Protein AF-A0A7S3RS42-F1 (afdb_monomer)

Mean predicted aligned error: 11.57 Å

Foldseek 3Di:
DDDPPVVVVVVVVVVVVVVVPVPPPADKFWEQEWEAEPDPGDTQFDREIEIDGQADFQLLVLVQVCLLQQWDSVQKFKAWPVRHTDDRRDGCNRVVGGHPTYIYIYGHNPTDGTDPVRNPDDYYYTYRDPDPVVVVVVSVVD

Secondary structure (DSSP, 8-state):
----SHHHHHHHHHHHHHT------PPPEEEEEEEE-SSSPPEEEEEEEEEE-TTSBHHHHHHHHHHHHT--GGGEEEE-TTSPBPPTTSBTTTTT--TT-EEEEEE-TTSPPPPHHHHS-S-EEEE--S-HHHHHHHHT--

Solvent-accessible surface area (backbone atoms only — not comparable to full-atom values): 8089 Å² total; per-residue (Å²): 143,90,80,76,64,65,65,54,56,51,52,51,50,53,48,54,66,64,60,65,60,75,67,75,78,70,67,77,27,39,33,37,38,31,33,26,42,49,92,84,43,64,79,56,32,57,59,30,37,36,38,36,42,48,81,40,36,38,48,54,53,44,45,51,52,19,60,65,35,50,38,60,52,93,40,47,50,45,20,44,81,88,65,48,76,59,63,46,83,41,26,30,52,80,69,69,60,50,62,76,41,54,33,45,31,36,35,42,85,87,49,77,74,58,41,74,68,32,56,69,52,81,70,51,79,45,76,54,65,99,41,73,69,57,53,54,56,58,66,72,77,108

Sequence (142 aa):
QKAPQLGLLLRLHEAHASLQLALPAMPDVLLAVTLFGSGGSPQLCGPAMVKTTPAHQLRRIIGCFCRWAGVQPESVVFHSVDGRALTPEATVAELSLSSGHAITAVLAPSAPLPSSSAQAAAFTLLDVEDSELAALTSGLMG

pLDDT: mean 79.25, std 18.36, range [39.0, 97.19]

Radius of gyration: 20.9 Å; Cα contacts (8 Å, |Δi|>4): 231; chains: 1; bounding box: 29×34×82 Å

Structure (mmCIF, N/CA/C/O backbone):
data_AF-A0A7S3RS42-F1
#
_entry.id   AF-A0A7S3RS42-F1
#
loop_
_atom_site.group_PDB
_atom_site.id
_atom_site.type_symbol
_atom_site.label_atom_id
_atom_site.label_alt_id
_atom_site.label_comp_id
_atom_site.label_asym_id
_atom_site.label_entity_id
_atom_site.label_seq_id
_atom_site.pdbx_PDB_ins_code
_atom_site.Cartn_x
_atom_site.Cartn_y
_atom_site.Cartn_z
_atom_site.occupancy
_atom_site.B_iso_or_equiv
_atom_site.auth_seq_id
_atom_site.auth_comp_id
_atom_site.auth_asym_id
_atom_site.auth_atom_id
_atom_site.pdbx_PDB_model_num
ATOM 1 N N . GLN A 1 1 ? -4.593 17.007 64.400 1.00 47.44 1 GLN A N 1
ATOM 2 C CA . GLN A 1 1 ? -5.534 16.382 63.445 1.00 47.44 1 GLN A CA 1
ATOM 3 C C . GLN A 1 1 ? -5.418 17.102 62.103 1.00 47.44 1 GLN A C 1
ATOM 5 O O . GLN A 1 1 ? -5.905 18.217 61.985 1.00 47.44 1 GLN A O 1
ATOM 10 N N . LYS A 1 2 ? -4.690 16.548 61.125 1.00 47.28 2 LYS A N 1
ATOM 11 C CA . LYS A 1 2 ? -4.651 17.075 59.747 1.00 47.28 2 LYS A CA 1
ATOM 12 C C . LYS A 1 2 ? -4.086 15.998 58.817 1.00 47.28 2 LYS A C 1
ATOM 14 O O . LYS A 1 2 ? -2.878 15.833 58.754 1.00 47.28 2 LYS A O 1
ATOM 19 N N . ALA A 1 3 ? -4.961 15.257 58.141 1.00 49.47 3 ALA A N 1
ATOM 20 C CA . ALA A 1 3 ? -4.616 14.508 56.928 1.00 49.47 3 ALA A CA 1
ATOM 21 C C . ALA A 1 3 ? -5.865 14.144 56.085 1.00 49.47 3 ALA A C 1
ATOM 23 O O . ALA A 1 3 ? -6.162 12.964 55.929 1.00 49.47 3 ALA A O 1
ATOM 24 N N . PRO A 1 4 ? -6.625 15.112 55.527 1.00 53.44 4 PRO A N 1
ATOM 25 C CA . PRO A 1 4 ? -7.674 14.800 54.549 1.00 53.44 4 PRO A CA 1
ATOM 26 C C . PRO A 1 4 ? -7.184 14.788 53.083 1.00 53.44 4 PRO A C 1
ATOM 28 O O . PRO A 1 4 ? -7.937 14.399 52.199 1.00 53.44 4 PRO A O 1
ATOM 31 N N . GLN A 1 5 ? -5.941 15.198 52.790 1.00 54.47 5 GLN A N 1
ATOM 32 C CA . GLN A 1 5 ? -5.473 15.395 51.403 1.00 54.47 5 GLN A CA 1
ATOM 33 C C . GLN A 1 5 ? -4.985 14.120 50.689 1.00 54.47 5 GLN A C 1
ATOM 35 O O . GLN A 1 5 ? -5.103 14.030 49.469 1.00 54.47 5 GLN A O 1
ATOM 40 N N . LEU A 1 6 ? -4.499 13.1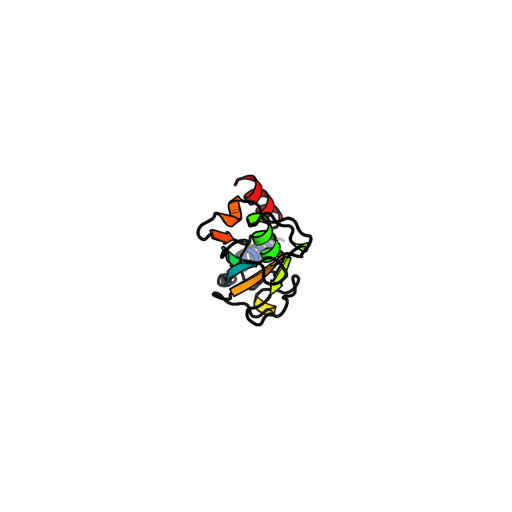08 51.416 1.00 53.22 6 LEU A N 1
ATOM 41 C CA . LEU A 1 6 ? -3.995 11.858 50.817 1.00 53.22 6 LEU A CA 1
ATOM 42 C C . LEU A 1 6 ? -5.108 10.997 50.196 1.00 53.22 6 LEU A C 1
ATOM 44 O O . LEU A 1 6 ? -4.899 10.372 49.160 1.00 53.22 6 LEU A O 1
ATOM 48 N N . GLY A 1 7 ? -6.312 11.021 50.775 1.00 53.84 7 GLY A N 1
ATOM 49 C CA . GLY A 1 7 ? -7.453 10.258 50.259 1.00 53.84 7 GLY A CA 1
ATOM 50 C C . GLY A 1 7 ? -7.994 10.775 48.922 1.00 53.84 7 GLY A C 1
ATOM 51 O O . GLY A 1 7 ? -8.583 10.006 48.171 1.00 53.84 7 GLY A O 1
ATOM 52 N N . LEU A 1 8 ? -7.783 12.056 48.601 1.00 57.91 8 LEU A N 1
ATOM 53 C CA . LEU A 1 8 ? -8.241 12.647 47.339 1.00 57.91 8 LEU A CA 1
ATOM 54 C C . LEU A 1 8 ? -7.286 12.316 46.179 1.00 57.91 8 LEU A C 1
ATOM 56 O O . LEU A 1 8 ? -7.736 12.033 45.074 1.00 57.91 8 LEU A O 1
ATOM 60 N N . LEU A 1 9 ? -5.977 12.294 46.453 1.00 55.69 9 LEU A N 1
ATOM 61 C CA . LEU A 1 9 ? -4.933 11.931 45.487 1.00 55.69 9 LEU A CA 1
ATOM 62 C C . LEU A 1 9 ? -5.007 10.457 45.069 1.00 55.69 9 LEU A C 1
ATOM 64 O O . LEU A 1 9 ? -4.859 10.159 43.888 1.00 55.69 9 LEU A O 1
ATOM 68 N N . LEU A 1 10 ? -5.295 9.552 46.011 1.00 56.66 10 LEU A N 1
ATOM 69 C CA . LEU A 1 10 ? -5.499 8.129 45.715 1.00 56.66 10 LEU A CA 1
ATOM 70 C C . LEU A 1 10 ? -6.743 7.894 44.849 1.00 56.66 10 LEU A C 1
ATOM 72 O O . LEU A 1 10 ? -6.661 7.182 43.854 1.00 56.66 10 LEU A O 1
ATOM 76 N N . ARG A 1 11 ? -7.858 8.575 45.145 1.00 56.47 11 ARG A N 1
ATOM 77 C CA . ARG A 1 11 ? -9.080 8.483 44.327 1.00 56.47 11 ARG A CA 1
ATOM 78 C C . ARG A 1 11 ? -8.912 9.085 42.934 1.00 56.47 11 ARG A C 1
ATOM 80 O O . ARG A 1 11 ? -9.503 8.581 41.989 1.00 56.47 11 ARG A O 1
ATOM 87 N N . LEU A 1 12 ? -8.108 10.141 42.790 1.00 55.16 12 LEU A N 1
ATOM 88 C CA . LEU A 1 12 ? -7.746 10.685 41.477 1.00 55.16 12 LEU A CA 1
ATOM 89 C C . LEU A 1 12 ? -6.881 9.703 40.681 1.00 55.16 12 LEU A C 1
ATOM 91 O O . LEU A 1 12 ? -7.093 9.567 39.482 1.00 55.16 12 LEU A O 1
ATOM 95 N N . HIS A 1 13 ? -5.964 8.986 41.336 1.00 54.22 13 HIS A N 1
ATOM 96 C CA . HIS A 1 13 ? -5.156 7.945 40.694 1.00 54.22 13 HIS A CA 1
ATOM 97 C C . HIS A 1 13 ? -6.001 6.742 40.253 1.00 54.22 13 HIS A C 1
ATOM 99 O O . HIS A 1 13 ? -5.857 6.277 39.127 1.00 54.22 13 HIS A O 1
ATOM 105 N N . GLU A 1 14 ? -6.920 6.274 41.100 1.00 52.34 14 GLU A N 1
ATOM 106 C CA . GLU A 1 14 ? -7.850 5.187 40.765 1.00 52.34 14 GLU A CA 1
ATOM 107 C C . GLU A 1 14 ? -8.847 5.597 39.675 1.00 52.34 14 GLU A C 1
ATOM 109 O O . GLU A 1 14 ? -9.159 4.797 38.793 1.00 52.34 14 GLU A O 1
ATOM 114 N N . ALA A 1 15 ? -9.299 6.856 39.673 1.00 51.53 15 ALA A N 1
ATOM 115 C CA . ALA A 1 15 ? -10.130 7.400 38.604 1.00 51.53 15 ALA A CA 1
ATOM 116 C C . ALA A 1 15 ? -9.356 7.527 37.284 1.00 51.53 15 ALA A C 1
ATOM 118 O O . ALA A 1 15 ? -9.914 7.222 36.237 1.00 51.53 15 ALA A O 1
ATOM 119 N N . HIS A 1 16 ? -8.072 7.903 37.311 1.00 49.78 16 HIS A N 1
ATOM 120 C CA . HIS A 1 16 ? -7.214 7.912 36.119 1.00 49.78 16 HIS A CA 1
ATOM 121 C C . HIS A 1 16 ? -6.951 6.499 35.585 1.00 49.78 16 HIS A C 1
ATOM 123 O O . HIS A 1 16 ? -7.018 6.283 34.379 1.00 49.78 16 HIS A O 1
ATOM 129 N N . ALA A 1 17 ? -6.710 5.528 36.470 1.00 50.66 17 ALA A N 1
ATOM 130 C CA . ALA A 1 17 ? -6.532 4.127 36.091 1.00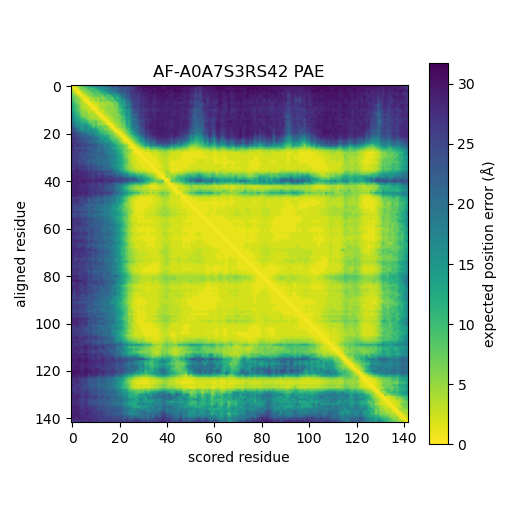 50.66 17 ALA A CA 1
ATOM 131 C C . ALA A 1 17 ? -7.830 3.507 35.539 1.00 50.66 17 ALA A C 1
ATOM 133 O O . ALA A 1 17 ? -7.785 2.703 34.615 1.00 50.66 17 ALA A O 1
ATOM 134 N N . SER A 1 18 ? -8.993 3.929 36.046 1.00 46.75 18 SER A N 1
ATOM 135 C CA . SER A 1 18 ? -10.310 3.473 35.568 1.00 46.75 18 SER A CA 1
ATOM 136 C C . SER A 1 18 ? -10.804 4.222 34.320 1.00 46.75 18 SER A C 1
ATOM 138 O O . SER A 1 18 ? -11.698 3.741 33.630 1.00 46.75 18 SER A O 1
ATOM 140 N N . LEU A 1 19 ? -10.222 5.388 34.009 1.00 45.72 19 LEU A N 1
ATOM 141 C CA . LEU A 1 19 ? -10.463 6.168 32.787 1.00 45.72 19 LEU A CA 1
ATOM 142 C C . LEU A 1 19 ? -9.524 5.792 31.633 1.00 45.72 19 LEU A C 1
ATOM 144 O O . LEU A 1 19 ? -9.616 6.405 30.569 1.00 45.72 19 LEU A O 1
ATOM 148 N N . GLN A 1 20 ? -8.758 4.700 31.752 1.00 46.50 20 GLN A N 1
ATOM 149 C CA . GLN A 1 20 ? -8.475 3.837 30.597 1.00 46.50 20 GLN A CA 1
ATOM 150 C C . GLN A 1 20 ? -9.778 3.157 30.138 1.00 46.50 20 GLN A C 1
ATOM 152 O O . GLN A 1 20 ? -9.882 1.937 30.032 1.00 46.50 20 GLN A O 1
ATOM 157 N N . LEU A 1 21 ? -10.793 3.987 29.871 1.00 47.31 21 LEU A N 1
ATOM 158 C CA . LEU A 1 21 ? -11.886 3.703 28.972 1.00 47.31 21 LEU A CA 1
ATOM 159 C C . LEU A 1 21 ? -11.237 3.051 27.767 1.00 47.31 21 LEU A C 1
ATOM 161 O O . LEU A 1 21 ? -10.437 3.684 27.076 1.00 47.31 21 LEU A O 1
ATOM 165 N N . ALA A 1 22 ? -11.540 1.770 27.590 1.00 52.34 22 ALA A N 1
ATOM 166 C CA . ALA A 1 22 ? -11.290 1.052 26.367 1.00 52.34 22 ALA A CA 1
ATOM 167 C C . ALA A 1 22 ? -11.864 1.911 25.240 1.00 52.34 22 ALA A C 1
ATOM 169 O O . ALA A 1 22 ? -13.069 1.895 24.981 1.00 52.34 22 ALA A O 1
ATOM 170 N N . LEU A 1 23 ? -11.005 2.730 24.625 1.00 50.38 23 LEU A N 1
ATOM 171 C CA . LEU A 1 23 ? -11.271 3.302 23.323 1.00 50.38 23 LEU A CA 1
ATOM 172 C C . LEU A 1 23 ? -11.707 2.101 22.490 1.00 50.38 23 LEU A C 1
ATOM 174 O O . LEU A 1 23 ? -10.975 1.103 22.489 1.00 50.38 23 LEU A O 1
ATOM 178 N N . PRO A 1 24 ? -12.909 2.118 21.889 1.00 51.31 24 PRO A N 1
ATOM 179 C CA . PRO A 1 24 ? -13.317 1.015 21.041 1.00 51.31 24 PRO A CA 1
ATOM 180 C C . PRO A 1 24 ? -12.178 0.805 20.052 1.00 51.31 24 PRO A C 1
ATOM 182 O O . PRO A 1 24 ? -11.782 1.757 19.376 1.00 51.31 24 PRO A O 1
ATOM 185 N N . ALA A 1 25 ? -11.579 -0.391 20.073 1.00 61.16 25 ALA A N 1
ATOM 186 C CA . ALA A 1 25 ? -10.492 -0.724 19.170 1.00 61.16 25 ALA A CA 1
ATOM 187 C C . ALA A 1 25 ? -11.001 -0.403 17.766 1.00 61.16 25 ALA A C 1
ATOM 189 O O . ALA A 1 25 ? -11.995 -0.984 17.320 1.00 61.16 25 ALA A O 1
ATOM 190 N N . MET A 1 26 ? -10.416 0.621 17.143 1.00 67.19 26 MET A N 1
ATOM 191 C CA . MET A 1 26 ? -10.845 1.054 15.822 1.00 67.19 26 MET A CA 1
ATOM 192 C C . MET A 1 26 ? -10.714 -0.162 14.905 1.00 67.19 26 MET A C 1
ATOM 194 O O . MET A 1 26 ? -9.659 -0.797 14.930 1.00 67.19 26 MET A O 1
ATOM 198 N N . PRO A 1 27 ? -11.769 -0.537 14.160 1.00 82.75 27 PRO A N 1
ATOM 199 C CA . PRO A 1 27 ? -11.743 -1.764 13.387 1.00 82.75 27 PRO A CA 1
ATOM 200 C C . PRO A 1 27 ? -10.601 -1.714 12.377 1.00 82.75 27 PRO A C 1
ATOM 202 O O . PRO A 1 27 ? -10.348 -0.677 11.755 1.00 82.75 27 PRO A O 1
ATOM 205 N N . ASP A 1 28 ? -9.930 -2.850 12.227 1.00 92.00 28 ASP A N 1
ATOM 206 C CA . ASP A 1 28 ? -8.846 -2.995 11.271 1.00 92.00 28 ASP A CA 1
ATOM 207 C C . ASP A 1 28 ? -9.339 -2.724 9.844 1.00 92.00 28 ASP A C 1
ATOM 209 O O . ASP A 1 28 ? -10.431 -3.129 9.430 1.00 92.00 28 ASP A O 1
ATOM 213 N N . VAL A 1 29 ? -8.487 -2.058 9.076 1.00 94.94 29 VAL A N 1
ATOM 214 C CA . VAL A 1 29 ? -8.642 -1.801 7.651 1.00 94.94 29 VAL A CA 1
ATOM 215 C C . VAL A 1 29 ? -7.683 -2.715 6.896 1.00 94.94 29 VAL A C 1
ATOM 217 O O . VAL A 1 29 ? -6.486 -2.729 7.176 1.00 94.94 29 VAL A O 1
ATOM 220 N N . LEU A 1 30 ? -8.206 -3.480 5.937 1.00 96.12 30 LEU A N 1
ATOM 221 C CA . LEU A 1 30 ? -7.430 -4.399 5.100 1.00 96.12 30 LEU A CA 1
ATOM 222 C C . LEU A 1 30 ? -7.317 -3.860 3.670 1.00 96.12 30 LEU A C 1
ATOM 224 O O . LEU A 1 30 ? -8.312 -3.806 2.948 1.00 96.12 30 LEU A O 1
ATOM 228 N N . LEU A 1 31 ? -6.116 -3.468 3.253 1.00 96.06 31 LEU A N 1
ATOM 229 C CA . LEU A 1 31 ? -5.848 -2.876 1.939 1.00 96.06 31 LEU A CA 1
ATOM 230 C C . LEU A 1 31 ? -5.083 -3.862 1.057 1.00 96.06 31 LEU A C 1
ATOM 232 O O . LEU A 1 31 ? -4.085 -4.425 1.493 1.00 96.06 31 LEU A O 1
ATOM 236 N N . ALA A 1 32 ? -5.502 -4.047 -0.192 1.00 94.94 32 ALA A N 1
ATOM 237 C CA . ALA A 1 32 ? -4.770 -4.874 -1.146 1.00 94.94 32 ALA A CA 1
ATOM 238 C C . ALA A 1 32 ? -3.784 -4.003 -1.933 1.00 94.94 32 ALA A C 1
ATOM 240 O O . ALA A 1 32 ? -4.201 -3.192 -2.756 1.00 94.94 32 ALA A O 1
ATOM 241 N N . VAL A 1 33 ? -2.481 -4.159 -1.699 1.00 94.75 33 VAL A N 1
ATOM 242 C CA . VAL A 1 33 ? -1.435 -3.352 -2.346 1.00 94.75 33 VAL A CA 1
ATOM 243 C C . VAL A 1 33 ? -0.680 -4.195 -3.371 1.00 94.75 33 VAL A C 1
ATOM 245 O O . VAL A 1 33 ? -0.204 -5.288 -3.058 1.00 94.75 33 VAL A O 1
ATOM 248 N N . THR A 1 34 ? -0.559 -3.688 -4.598 1.00 93.25 34 THR A N 1
ATOM 249 C CA . THR A 1 34 ? 0.186 -4.339 -5.692 1.00 93.25 34 THR A CA 1
ATOM 250 C C . THR A 1 34 ? 1.187 -3.360 -6.294 1.00 93.25 34 THR A C 1
ATOM 252 O O . THR A 1 34 ? 0.827 -2.218 -6.573 1.00 93.25 34 THR A O 1
ATOM 255 N N . LEU A 1 35 ? 2.432 -3.797 -6.494 1.00 93.00 35 LEU A N 1
ATOM 256 C CA . LEU A 1 35 ? 3.502 -2.991 -7.085 1.00 93.00 35 LEU A CA 1
ATOM 257 C C . LEU A 1 35 ? 3.633 -3.274 -8.580 1.00 93.00 35 LEU A C 1
ATOM 259 O O . LEU A 1 35 ? 3.764 -4.428 -8.991 1.00 93.00 35 LEU A O 1
ATOM 263 N N . PHE A 1 36 ? 3.707 -2.213 -9.370 1.00 91.94 36 PHE A N 1
ATOM 264 C CA . PHE A 1 36 ? 3.944 -2.243 -10.809 1.00 91.94 36 PHE A CA 1
ATOM 265 C C . PHE A 1 36 ? 5.185 -1.430 -11.167 1.00 91.94 36 PHE A C 1
ATOM 267 O O . PHE A 1 36 ? 5.573 -0.500 -10.455 1.00 91.94 36 PHE A O 1
ATOM 274 N N . GLY A 1 37 ? 5.799 -1.764 -12.300 1.00 90.44 37 GLY A N 1
ATOM 275 C CA . GLY A 1 37 ? 6.836 -0.923 -12.890 1.00 90.44 37 GLY A CA 1
ATOM 276 C C . GLY A 1 37 ? 6.242 0.297 -13.598 1.00 90.44 37 GLY A C 1
ATOM 277 O O . GLY A 1 37 ? 5.071 0.314 -13.981 1.00 90.44 37 GLY A O 1
ATOM 278 N N . SER A 1 38 ? 7.064 1.315 -13.840 1.00 84.00 38 SER A N 1
ATOM 279 C CA . SER A 1 38 ? 6.664 2.474 -14.642 1.00 84.00 38 SER A CA 1
ATOM 280 C C . SER A 1 38 ? 6.369 2.115 -16.108 1.00 84.00 38 SER A C 1
ATOM 282 O O . SER A 1 38 ? 6.948 1.175 -16.655 1.00 84.00 38 SER A O 1
ATOM 284 N N . GLY A 1 39 ? 5.527 2.911 -16.776 1.00 75.75 39 GLY A N 1
ATOM 285 C CA . GLY A 1 39 ? 5.367 2.865 -18.237 1.00 75.75 39 GLY A CA 1
ATOM 286 C C . GLY A 1 39 ? 4.552 1.684 -18.778 1.00 75.75 39 GLY A C 1
ATOM 287 O O . GLY A 1 39 ? 4.807 1.240 -19.891 1.00 75.75 39 GLY A O 1
ATOM 288 N N . GLY A 1 40 ? 3.591 1.163 -18.007 1.00 66.12 40 GLY A N 1
ATOM 289 C CA . GLY A 1 40 ? 2.769 0.011 -18.418 1.00 66.12 40 GLY A CA 1
ATOM 290 C C . GLY 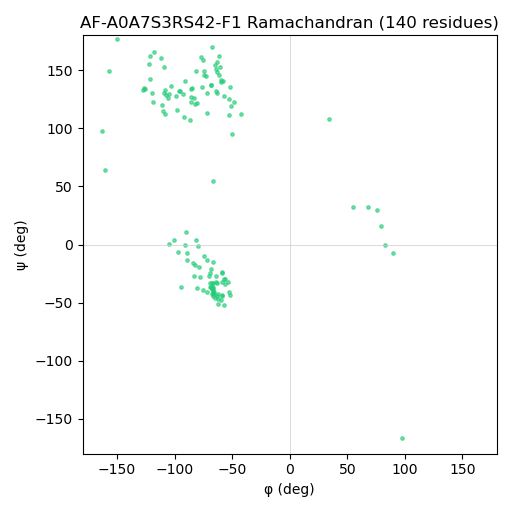A 1 40 ? 3.471 -1.342 -18.259 1.00 66.12 40 GLY A C 1
ATOM 291 O O . GLY A 1 40 ? 3.043 -2.337 -18.838 1.00 66.12 40 GLY A O 1
ATOM 292 N N . SER A 1 41 ? 4.557 -1.362 -17.485 1.00 67.81 41 SER A N 1
ATOM 293 C CA . SER A 1 41 ? 5.320 -2.559 -17.133 1.00 67.81 41 SER 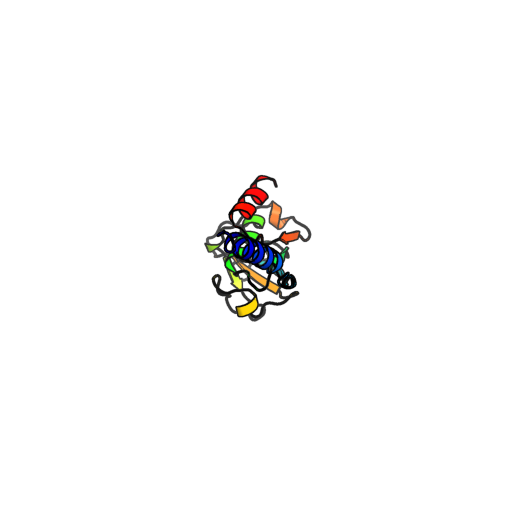A CA 1
ATOM 294 C C . SER A 1 41 ? 4.485 -3.565 -16.323 1.00 67.81 41 SER A C 1
ATOM 296 O O . SER A 1 41 ? 3.508 -3.176 -15.677 1.00 67.81 41 SER A O 1
ATOM 298 N N . PRO A 1 42 ? 4.865 -4.859 -16.323 1.00 82.19 42 PRO A N 1
ATOM 299 C CA . PRO A 1 42 ? 4.128 -5.891 -15.603 1.00 82.19 42 PRO A CA 1
ATOM 300 C C . PRO A 1 42 ? 4.094 -5.641 -14.090 1.00 82.19 42 PRO A C 1
ATOM 302 O O . PRO A 1 42 ? 4.901 -4.891 -13.530 1.00 82.19 42 PRO A O 1
ATOM 305 N N . GLN A 1 43 ? 3.155 -6.319 -13.430 1.00 88.12 43 GLN A N 1
ATOM 306 C CA . GLN A 1 43 ? 3.147 -6.465 -11.979 1.00 88.12 43 GLN A CA 1
ATOM 307 C C . GLN A 1 43 ? 4.505 -6.998 -11.517 1.00 88.12 43 GLN A C 1
ATOM 309 O O . GLN A 1 43 ? 4.970 -8.032 -11.993 1.00 88.12 43 GLN A O 1
ATOM 314 N N . LEU A 1 44 ? 5.133 -6.271 -10.599 1.00 86.94 44 LEU A N 1
ATOM 315 C CA . LEU A 1 44 ? 6.432 -6.622 -10.040 1.00 86.94 44 LEU A CA 1
ATOM 316 C C . LEU A 1 44 ? 6.280 -7.403 -8.737 1.00 86.94 44 LEU A C 1
ATOM 318 O O . LEU A 1 44 ? 7.085 -8.280 -8.462 1.00 86.94 44 LEU A O 1
ATOM 322 N N . CYS A 1 45 ? 5.283 -7.070 -7.914 1.00 86.69 45 CYS A N 1
ATOM 323 C CA . CYS A 1 45 ? 5.129 -7.653 -6.585 1.00 86.69 45 CYS A CA 1
ATOM 324 C C . CYS A 1 45 ? 3.674 -7.568 -6.090 1.00 86.69 45 CYS A C 1
ATOM 326 O O . CYS A 1 45 ? 2.955 -6.621 -6.417 1.00 86.69 45 CYS A O 1
ATOM 328 N N . GLY A 1 46 ? 3.253 -8.540 -5.278 1.00 81.31 46 GLY A N 1
ATOM 329 C CA . GLY A 1 46 ? 1.918 -8.602 -4.677 1.00 81.31 46 GLY A CA 1
ATOM 330 C C . GLY A 1 46 ? 0.929 -9.500 -5.436 1.00 81.31 46 GLY A C 1
ATOM 331 O O . GLY A 1 46 ? 1.355 -10.288 -6.281 1.00 81.31 46 GLY A O 1
ATOM 332 N N . PRO A 1 47 ? -0.381 -9.402 -5.136 1.00 88.31 47 PRO A N 1
ATOM 333 C CA . PRO A 1 47 ? -0.961 -8.516 -4.123 1.00 88.31 47 PRO A CA 1
ATOM 334 C C . PRO A 1 47 ? -0.572 -8.924 -2.692 1.00 88.31 47 PRO A C 1
ATOM 336 O O . PRO A 1 47 ? -0.599 -10.104 -2.340 1.00 88.31 47 PRO A O 1
ATOM 339 N N . ALA A 1 48 ? -0.241 -7.934 -1.862 1.00 91.81 48 ALA A N 1
ATOM 340 C CA . ALA A 1 48 ? -0.106 -8.080 -0.414 1.00 91.81 48 ALA A CA 1
ATOM 341 C C . ALA A 1 48 ? -1.331 -7.486 0.280 1.00 91.81 48 ALA A C 1
ATOM 343 O O . ALA A 1 48 ? -1.778 -6.394 -0.075 1.00 91.81 48 ALA A O 1
ATOM 344 N N . MET A 1 49 ? -1.857 -8.181 1.284 1.00 94.62 49 MET A N 1
ATOM 345 C CA . MET A 1 49 ? -2.878 -7.626 2.161 1.00 94.62 49 MET A CA 1
ATOM 346 C C . MET A 1 49 ? -2.188 -6.849 3.278 1.00 94.62 49 MET A C 1
ATOM 348 O O . MET A 1 49 ? -1.371 -7.410 3.996 1.00 94.62 49 MET A O 1
ATOM 352 N N . VAL A 1 50 ? -2.499 -5.570 3.436 1.00 95.12 50 VAL A N 1
ATOM 353 C CA . VAL A 1 50 ? -1.931 -4.719 4.481 1.00 95.12 50 VAL A CA 1
ATOM 354 C C . VAL A 1 50 ? -3.010 -4.404 5.501 1.00 95.12 50 VAL A C 1
ATOM 356 O O . VAL A 1 50 ? -4.002 -3.745 5.189 1.00 95.12 50 VAL A O 1
ATOM 359 N N . LYS A 1 51 ? -2.809 -4.892 6.720 1.00 95.62 51 LYS A N 1
ATOM 360 C CA . LYS A 1 51 ? -3.639 -4.619 7.884 1.00 95.62 51 LYS A CA 1
ATOM 361 C C . LYS A 1 51 ? -3.176 -3.328 8.549 1.00 95.62 51 LYS A C 1
ATOM 363 O O . LYS A 1 51 ? -1.996 -3.150 8.827 1.00 95.62 51 LYS A O 1
ATOM 368 N N . THR A 1 52 ? -4.104 -2.407 8.767 1.00 95.31 52 THR A N 1
ATOM 369 C CA . THR A 1 52 ? -3.835 -1.082 9.334 1.00 95.31 52 THR A CA 1
ATOM 370 C C . THR A 1 52 ? -5.042 -0.578 10.123 1.00 95.31 52 THR A C 1
ATOM 372 O O . THR A 1 52 ? -6.088 -1.216 10.129 1.00 95.31 52 THR A O 1
ATOM 375 N N . THR A 1 53 ? -4.941 0.591 10.752 1.00 94.50 53 THR A N 1
ATOM 376 C CA . THR A 1 53 ? -6.071 1.273 11.396 1.00 94.50 53 THR A CA 1
ATOM 377 C C . THR A 1 53 ? -6.437 2.555 10.638 1.00 94.50 53 THR A C 1
ATOM 379 O O . THR A 1 53 ? -5.592 3.103 9.919 1.00 94.50 53 THR A O 1
ATOM 382 N N . PRO A 1 54 ? -7.659 3.097 10.810 1.00 94.56 54 PRO A N 1
ATOM 383 C CA . PRO A 1 54 ? -8.052 4.374 10.207 1.00 94.56 54 PRO A CA 1
ATOM 384 C C . PRO A 1 54 ? -7.168 5.562 10.625 1.00 94.56 54 PRO A C 1
ATOM 386 O O . PRO A 1 54 ? -7.082 6.546 9.894 1.00 94.56 54 PRO A O 1
ATOM 389 N N . ALA A 1 55 ? -6.506 5.472 11.784 1.00 93.25 55 ALA A N 1
ATOM 390 C CA . ALA A 1 55 ? -5.645 6.520 12.332 1.00 93.25 55 ALA A CA 1
ATOM 391 C C . ALA A 1 55 ? -4.210 6.493 11.777 1.00 93.25 55 ALA A C 1
ATOM 393 O O . ALA A 1 55 ? -3.471 7.467 11.923 1.00 93.25 55 ALA A O 1
ATOM 394 N N . HIS A 1 56 ? -3.789 5.394 11.147 1.00 94.38 56 HIS A N 1
ATOM 395 C CA . HIS A 1 56 ? -2.459 5.316 10.558 1.00 94.38 56 HIS A CA 1
ATOM 396 C C . HIS A 1 56 ? -2.320 6.239 9.355 1.00 94.38 56 HIS A C 1
ATOM 398 O O . HIS A 1 56 ? -3.187 6.292 8.486 1.00 94.38 56 HIS A O 1
ATOM 404 N N . GLN A 1 57 ? -1.178 6.923 9.288 1.00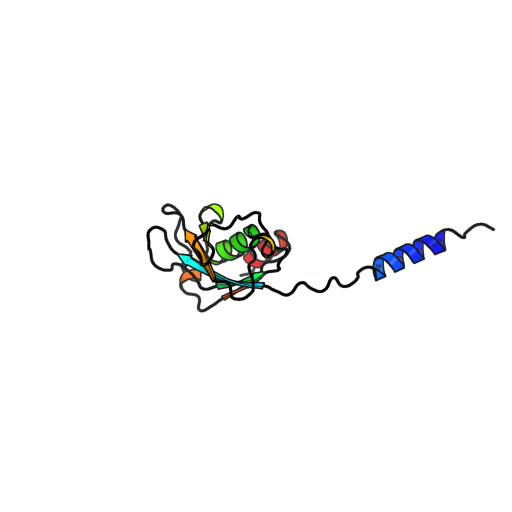 96.44 57 GLN A N 1
ATOM 405 C CA . GLN A 1 57 ? -0.760 7.656 8.099 1.00 96.44 57 GLN A CA 1
ATOM 406 C C . GLN A 1 57 ? -0.319 6.695 6.999 1.00 96.44 57 GLN A C 1
ATOM 408 O O . GLN A 1 57 ? 0.339 5.684 7.272 1.00 96.44 57 GLN A O 1
ATOM 413 N N . LEU A 1 58 ? -0.599 7.060 5.750 1.00 96.88 58 LEU A N 1
ATOM 414 C CA . LEU A 1 58 ? -0.224 6.2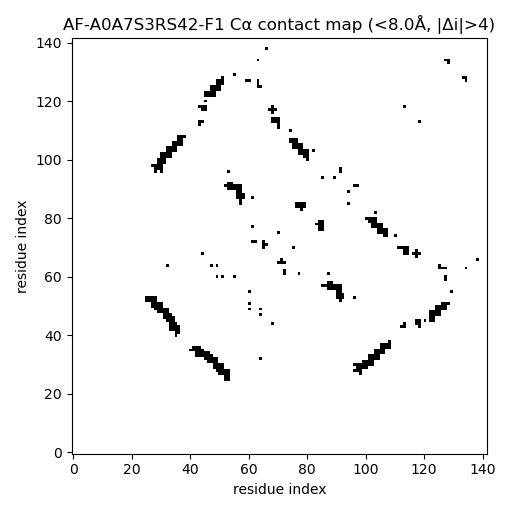77 4.580 1.00 96.88 58 LEU A CA 1
ATOM 415 C C . LEU A 1 58 ? 1.285 6.003 4.524 1.00 96.88 58 LEU A C 1
ATOM 417 O O . LEU A 1 58 ? 1.685 4.905 4.153 1.00 96.88 58 LEU A O 1
ATOM 421 N N . ARG A 1 59 ? 2.137 6.926 4.986 1.00 96.31 59 ARG A N 1
ATOM 422 C CA . ARG A 1 59 ? 3.595 6.735 5.048 1.00 96.31 59 ARG A CA 1
ATOM 423 C C . ARG A 1 59 ? 4.013 5.461 5.794 1.00 96.31 59 ARG A C 1
ATOM 425 O O . ARG A 1 59 ? 5.002 4.836 5.425 1.00 96.31 59 ARG A O 1
ATOM 432 N N . ARG A 1 60 ? 3.251 5.040 6.815 1.00 94.81 60 ARG A N 1
ATOM 433 C CA . ARG A 1 60 ? 3.521 3.802 7.569 1.00 94.81 60 ARG A CA 1
ATOM 434 C C . ARG A 1 60 ? 3.207 2.562 6.736 1.00 94.81 60 ARG A C 1
ATOM 436 O O . ARG A 1 60 ? 3.985 1.613 6.730 1.00 94.81 60 ARG A O 1
ATOM 443 N N . ILE A 1 61 ? 2.100 2.607 5.998 1.00 95.69 61 ILE A N 1
ATOM 444 C CA . ILE A 1 61 ? 1.677 1.565 5.054 1.00 95.69 61 ILE A CA 1
ATOM 445 C C . ILE A 1 61 ? 2.719 1.435 3.938 1.00 95.69 61 ILE A C 1
ATOM 447 O O . ILE A 1 61 ? 3.164 0.326 3.651 1.00 95.69 61 ILE A O 1
ATOM 451 N N . ILE A 1 62 ? 3.164 2.565 3.372 1.00 95.75 62 ILE A N 1
ATOM 452 C CA . ILE A 1 62 ? 4.224 2.615 2.356 1.00 95.75 62 ILE A CA 1
ATOM 453 C C . ILE A 1 62 ? 5.498 1.975 2.903 1.00 95.75 62 ILE A C 1
ATOM 455 O O . ILE A 1 62 ? 6.031 1.068 2.273 1.00 95.75 62 ILE A O 1
ATOM 459 N N . GLY A 1 63 ? 5.965 2.392 4.083 1.00 93.94 63 GLY A N 1
ATOM 460 C CA . GLY A 1 63 ? 7.166 1.828 4.699 1.00 93.94 63 GLY A CA 1
ATOM 461 C C . GLY A 1 63 ? 7.063 0.321 4.948 1.00 93.94 63 GLY A C 1
ATOM 462 O O . GLY A 1 63 ? 8.000 -0.415 4.641 1.00 93.94 63 GLY A O 1
ATOM 463 N N . CYS A 1 64 ? 5.921 -0.154 5.453 1.00 93.44 64 CYS A N 1
ATOM 464 C CA . CYS A 1 64 ? 5.679 -1.578 5.693 1.00 93.44 64 CYS A CA 1
ATOM 465 C C . CYS A 1 64 ? 5.717 -2.389 4.388 1.00 93.44 64 CYS A C 1
ATOM 467 O O . CYS A 1 64 ? 6.488 -3.343 4.270 1.00 93.44 64 CYS A O 1
ATOM 469 N N . PHE A 1 65 ? 4.963 -1.954 3.376 1.00 93.12 65 PHE A N 1
ATOM 470 C CA . PHE A 1 65 ? 4.925 -2.611 2.073 1.00 93.12 65 PHE A CA 1
ATOM 471 C C . PHE A 1 65 ? 6.281 -2.572 1.357 1.00 93.12 65 PHE A C 1
ATOM 473 O O . PHE A 1 65 ? 6.722 -3.589 0.832 1.00 93.12 65 PHE A O 1
ATOM 480 N N . CYS A 1 66 ? 6.969 -1.427 1.358 1.00 92.31 66 CYS A N 1
ATOM 481 C CA . CYS A 1 66 ? 8.244 -1.258 0.663 1.00 92.31 66 CYS A CA 1
ATOM 482 C C . CYS A 1 66 ? 9.363 -2.096 1.290 1.00 92.31 66 CYS A C 1
ATOM 484 O O . CYS A 1 66 ? 10.134 -2.704 0.551 1.00 92.31 66 CYS A O 1
ATOM 486 N N . ARG A 1 67 ? 9.413 -2.217 2.628 1.00 91.00 67 ARG A N 1
ATOM 487 C CA . ARG A 1 67 ? 10.348 -3.138 3.298 1.00 91.00 67 ARG A CA 1
ATOM 488 C C . ARG A 1 67 ? 10.120 -4.582 2.871 1.00 91.00 67 ARG A C 1
ATOM 490 O O . ARG A 1 67 ? 11.079 -5.257 2.515 1.00 91.00 67 ARG A O 1
ATOM 497 N N . TRP A 1 68 ? 8.867 -5.035 2.870 1.00 89.06 68 TRP A N 1
ATOM 498 C CA . TRP A 1 68 ? 8.529 -6.382 2.411 1.00 89.06 68 TRP A CA 1
ATOM 499 C C . TRP A 1 68 ? 8.873 -6.588 0.926 1.00 89.06 68 TRP A C 1
ATOM 501 O O . TRP A 1 68 ? 9.449 -7.609 0.561 1.00 89.06 68 TRP A O 1
ATOM 511 N N . ALA A 1 69 ? 8.583 -5.598 0.077 1.00 89.69 69 ALA A N 1
ATOM 512 C CA . ALA A 1 69 ? 8.879 -5.640 -1.352 1.00 89.69 69 ALA A CA 1
ATOM 513 C C . ALA A 1 69 ? 10.374 -5.444 -1.688 1.00 89.69 69 ALA A C 1
ATOM 515 O O . ALA A 1 69 ? 10.769 -5.635 -2.837 1.00 89.69 69 ALA A O 1
ATOM 516 N N . GLY A 1 70 ? 11.211 -5.059 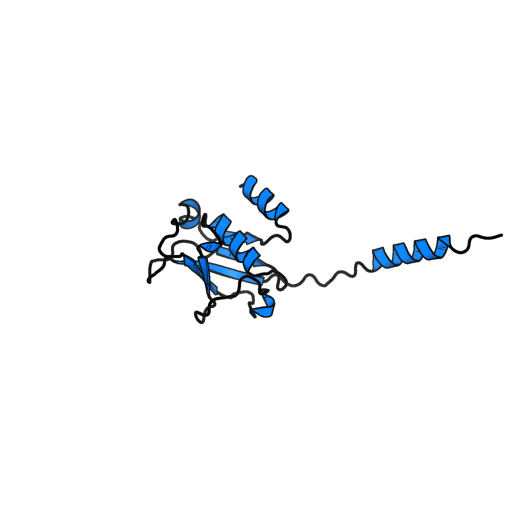-0.720 1.00 89.12 70 GLY A N 1
ATOM 517 C CA . GLY A 1 70 ? 12.633 -4.786 -0.935 1.00 89.12 70 GLY A CA 1
ATOM 518 C C . GLY A 1 70 ? 12.907 -3.541 -1.787 1.00 89.12 70 GLY A C 1
ATOM 519 O O . GLY A 1 70 ? 13.886 -3.522 -2.528 1.00 89.12 70 GLY A O 1
ATOM 520 N N . VAL A 1 71 ? 12.048 -2.520 -1.709 1.00 90.88 71 VAL A N 1
ATOM 521 C CA . VAL A 1 71 ? 12.192 -1.238 -2.428 1.00 90.88 71 VAL A CA 1
ATOM 522 C C . VAL A 1 71 ? 12.232 -0.064 -1.450 1.00 90.88 71 VAL A C 1
ATOM 524 O O . VAL A 1 71 ? 11.838 -0.194 -0.292 1.00 90.88 71 VAL A O 1
ATOM 527 N N . GLN A 1 72 ? 12.709 1.095 -1.908 1.00 92.06 72 GLN A N 1
ATOM 528 C CA . GLN A 1 72 ? 12.753 2.298 -1.074 1.00 92.06 72 GLN A CA 1
ATOM 529 C C . GLN A 1 72 ? 11.414 3.054 -1.116 1.00 92.06 72 GLN A C 1
ATOM 531 O O . GLN A 1 72 ? 10.889 3.255 -2.215 1.00 92.06 72 GLN A O 1
ATOM 536 N N . PRO A 1 73 ? 10.863 3.512 0.023 1.00 93.75 73 PRO A N 1
ATOM 537 C CA . PRO A 1 73 ? 9.597 4.251 0.073 1.00 93.75 73 PRO A CA 1
ATOM 538 C C . PRO A 1 73 ? 9.525 5.450 -0.879 1.00 93.75 73 PRO A C 1
ATOM 540 O O . PRO A 1 73 ? 8.533 5.625 -1.579 1.00 93.75 73 PRO A O 1
ATOM 543 N N . GLU A 1 74 ? 10.591 6.246 -0.961 1.00 93.81 74 GLU A N 1
ATOM 544 C CA . GLU A 1 74 ? 10.690 7.435 -1.815 1.00 93.81 74 GLU A CA 1
ATOM 545 C C . GLU A 1 74 ? 10.676 7.124 -3.318 1.00 93.81 74 GLU A C 1
ATOM 547 O O . GLU A 1 74 ? 10.471 8.014 -4.142 1.00 93.81 74 GLU A O 1
ATOM 552 N N . SER A 1 75 ? 10.887 5.859 -3.685 1.00 93.75 75 SER A N 1
ATOM 553 C CA . SER A 1 75 ? 10.871 5.402 -5.072 1.00 93.75 75 SER A CA 1
ATOM 554 C C . SER A 1 75 ? 9.498 4.936 -5.549 1.00 93.75 75 SER A C 1
ATOM 556 O O . SER A 1 75 ? 9.367 4.526 -6.702 1.00 93.75 75 SER A O 1
ATOM 558 N N . VAL A 1 76 ? 8.481 4.981 -4.685 1.00 94.56 76 VAL A N 1
ATOM 559 C CA . VAL A 1 76 ? 7.156 4.431 -4.965 1.00 94.56 76 VAL A CA 1
ATOM 560 C C . VAL A 1 76 ? 6.078 5.485 -4.754 1.00 94.56 76 VAL A C 1
ATOM 562 O O . VAL A 1 76 ? 6.033 6.160 -3.729 1.00 94.56 76 VAL A O 1
ATOM 565 N N . VAL A 1 77 ? 5.155 5.585 -5.708 1.00 95.62 77 VAL A N 1
ATOM 566 C CA . VAL A 1 77 ? 3.948 6.408 -5.576 1.00 95.62 77 VAL A CA 1
ATOM 567 C C . VAL A 1 77 ? 2.740 5.496 -5.426 1.00 95.62 77 VAL A C 1
ATOM 569 O O . VAL A 1 77 ? 2.565 4.549 -6.190 1.00 95.62 77 VAL A O 1
ATOM 572 N N . PHE A 1 78 ? 1.912 5.766 -4.420 1.00 96.94 78 PHE A N 1
ATOM 573 C CA . PHE A 1 78 ? 0.693 5.009 -4.151 1.00 96.94 78 PHE A CA 1
ATOM 574 C C . PHE A 1 78 ? -0.493 5.720 -4.801 1.00 96.94 78 PHE A C 1
ATOM 576 O O . PHE A 1 78 ? -0.668 6.924 -4.633 1.00 96.94 78 PHE A O 1
ATOM 583 N N . HIS A 1 79 ? -1.318 4.972 -5.524 1.00 96.56 79 HIS A N 1
ATOM 584 C CA . HIS A 1 79 ? -2.493 5.461 -6.232 1.00 96.56 79 HIS A CA 1
ATOM 585 C C . HIS A 1 79 ? -3.756 4.746 -5.745 1.00 96.56 79 HIS A C 1
ATOM 587 O O . HIS A 1 79 ? -3.736 3.538 -5.483 1.00 96.56 79 HIS A O 1
ATOM 593 N N . SER A 1 80 ? -4.862 5.488 -5.660 1.00 94.50 80 SER A N 1
ATOM 594 C CA . SER A 1 80 ? -6.196 4.908 -5.494 1.00 94.50 80 SER A CA 1
ATOM 595 C C . SER A 1 80 ? -6.618 4.130 -6.743 1.00 94.50 80 SER A C 1
ATOM 597 O O . SER A 1 80 ? -5.998 4.237 -7.804 1.00 94.50 80 SER A O 1
ATOM 599 N N . VAL A 1 81 ? -7.722 3.390 -6.634 1.00 87.62 81 VAL A N 1
ATOM 600 C CA . VAL A 1 81 ? -8.341 2.680 -7.765 1.00 87.62 81 VAL A CA 1
ATOM 601 C C . VAL A 1 81 ? -8.709 3.610 -8.931 1.00 87.62 81 VAL A C 1
ATOM 603 O O . VAL A 1 81 ? -8.626 3.204 -10.085 1.00 87.62 81 VAL A O 1
ATOM 606 N N . ASP A 1 82 ? -9.018 4.879 -8.648 1.00 89.38 82 ASP A N 1
ATOM 607 C CA . ASP A 1 82 ? -9.331 5.897 -9.662 1.00 89.38 82 ASP A CA 1
ATOM 608 C C . ASP A 1 82 ? -8.071 6.525 -10.296 1.00 89.38 82 ASP A C 1
ATOM 610 O O . ASP A 1 82 ? -8.159 7.479 -11.068 1.00 89.38 82 ASP A O 1
ATOM 614 N N . GLY A 1 83 ? -6.877 6.040 -9.938 1.00 90.25 83 GLY A N 1
ATOM 615 C CA . GLY A 1 83 ? -5.590 6.514 -10.454 1.00 90.25 83 GLY A CA 1
ATOM 616 C C . GLY A 1 83 ? -5.032 7.760 -9.757 1.00 90.25 83 GLY A C 1
ATOM 617 O O . GLY A 1 83 ? -3.933 8.215 -10.088 1.00 90.25 83 GLY A O 1
ATOM 618 N N . ARG A 1 84 ? -5.732 8.315 -8.761 1.00 94.62 84 ARG A N 1
ATOM 619 C CA . ARG A 1 84 ? -5.269 9.493 -8.016 1.00 94.62 84 ARG A CA 1
ATOM 620 C C . ARG A 1 84 ? -4.097 9.132 -7.104 1.00 94.62 84 ARG A C 1
ATOM 622 O O . ARG A 1 84 ? -4.209 8.211 -6.301 1.00 94.62 84 ARG A O 1
ATOM 629 N N . ALA A 1 85 ? -3.017 9.912 -7.167 1.00 96.38 85 ALA A N 1
ATOM 630 C CA . ALA A 1 85 ? -1.909 9.798 -6.220 1.00 96.38 85 ALA A CA 1
ATOM 631 C C . ALA A 1 85 ? -2.373 10.124 -4.789 1.00 96.38 85 ALA A C 1
ATOM 633 O O . ALA A 1 85 ? -3.035 11.139 -4.545 1.00 96.38 85 ALA A O 1
ATOM 634 N N . LEU A 1 86 ? -2.028 9.246 -3.854 1.00 97.00 86 LEU A N 1
ATOM 635 C CA . LEU A 1 86 ? -2.369 9.347 -2.444 1.00 97.00 86 LEU A CA 1
ATOM 636 C C . LEU A 1 86 ? -1.267 10.090 -1.679 1.00 97.00 86 LEU A C 1
ATOM 638 O O . LEU A 1 86 ? -0.079 9.890 -1.924 1.00 97.00 86 LEU A O 1
ATOM 642 N N . THR A 1 87 ? -1.667 10.941 -0.736 1.00 96.88 87 THR A N 1
ATOM 643 C CA . THR A 1 87 ? -0.746 11.752 0.070 1.00 96.88 87 THR A CA 1
ATOM 644 C C . THR A 1 87 ? -0.184 10.931 1.240 1.00 96.88 87 THR A C 1
ATOM 646 O O . THR A 1 87 ? -0.979 10.469 2.061 1.00 96.88 87 THR A O 1
ATOM 649 N N . PRO A 1 88 ? 1.146 10.749 1.366 1.00 96.44 88 PRO A N 1
ATOM 650 C CA . PRO A 1 88 ? 1.752 9.936 2.429 1.00 96.44 88 PRO A CA 1
ATOM 651 C C . PRO A 1 88 ? 1.427 10.397 3.857 1.00 96.44 88 PRO A C 1
ATOM 653 O O . PRO A 1 88 ? 1.328 9.580 4.771 1.00 96.44 88 PRO A O 1
ATOM 656 N N . GLU A 1 89 ? 1.258 11.698 4.067 1.00 97.19 89 GLU A N 1
ATOM 657 C CA . GLU A 1 89 ? 1.017 12.296 5.382 1.00 97.19 89 GLU A CA 1
ATOM 658 C C . GLU A 1 89 ? -0.436 12.138 5.845 1.00 97.19 89 GLU A C 1
ATOM 660 O O . GLU A 1 89 ? -0.704 12.235 7.043 1.00 97.19 89 GLU A O 1
ATOM 665 N N . ALA A 1 90 ? -1.360 11.876 4.915 1.00 97.12 90 ALA A N 1
ATOM 666 C CA . ALA A 1 90 ? -2.769 11.689 5.220 1.00 97.12 90 ALA A CA 1
ATOM 667 C C . ALA A 1 90 ? -3.017 10.325 5.874 1.00 97.12 90 ALA A C 1
ATOM 669 O O . ALA A 1 90 ? -2.372 9.317 5.564 1.00 97.12 90 ALA A O 1
ATOM 670 N N . THR A 1 91 ? -3.979 10.294 6.786 1.00 96.75 91 THR A N 1
ATOM 671 C CA . THR A 1 91 ? -4.459 9.072 7.425 1.00 96.75 91 THR A CA 1
ATOM 672 C C . THR A 1 91 ? -5.341 8.250 6.492 1.00 96.75 91 THR A C 1
ATOM 674 O O . THR A 1 91 ? -5.941 8.760 5.546 1.00 96.75 91 THR A O 1
ATOM 677 N N . VAL A 1 92 ? -5.463 6.955 6.784 1.00 96.19 92 VAL A N 1
ATOM 678 C CA . VAL A 1 92 ? -6.387 6.040 6.094 1.00 96.19 92 VAL A CA 1
ATOM 679 C C . VAL A 1 92 ? -7.817 6.597 6.094 1.00 96.19 92 VAL A C 1
ATOM 681 O O . VAL A 1 92 ? -8.485 6.558 5.060 1.00 96.19 92 VAL A O 1
ATOM 684 N N . ALA A 1 93 ? -8.263 7.176 7.216 1.00 95.25 93 ALA A N 1
ATOM 685 C CA . ALA A 1 93 ? -9.570 7.820 7.327 1.00 95.25 93 ALA A CA 1
ATOM 686 C C . ALA A 1 93 ? -9.707 9.062 6.429 1.00 95.25 93 ALA A C 1
ATOM 688 O O . ALA A 1 93 ? -10.701 9.191 5.718 1.00 95.25 93 ALA A O 1
ATOM 689 N N . GLU A 1 94 ? -8.715 9.959 6.414 1.00 96.62 94 GLU A N 1
ATOM 690 C CA . GLU A 1 94 ? -8.728 11.166 5.565 1.00 96.62 94 GLU A CA 1
ATOM 691 C C . GLU A 1 94 ? -8.719 10.827 4.070 1.00 96.62 94 GLU A C 1
ATOM 693 O O . GLU A 1 94 ? -9.338 11.522 3.265 1.00 96.62 94 GLU A O 1
ATOM 698 N N . LEU A 1 95 ? -8.064 9.725 3.698 1.00 96.00 95 LEU A N 1
ATOM 699 C CA . LEU A 1 95 ? -8.060 9.192 2.336 1.00 96.00 95 LEU A CA 1
ATOM 700 C C . LEU A 1 95 ? -9.330 8.395 1.995 1.00 96.00 95 LEU A C 1
ATOM 702 O O . LEU A 1 95 ? -9.460 7.932 0.863 1.00 96.00 95 LEU A O 1
ATOM 706 N N . SER A 1 96 ? -10.265 8.241 2.943 1.00 95.19 96 SER A N 1
ATOM 707 C CA . SER A 1 96 ? -11.494 7.446 2.794 1.00 95.19 96 SER A CA 1
ATOM 708 C C . SER A 1 96 ? -11.235 5.995 2.365 1.00 95.19 96 SER A C 1
ATOM 710 O O . SER A 1 96 ? -12.034 5.388 1.653 1.00 95.19 96 SER A O 1
ATOM 712 N N . LEU A 1 97 ? -10.108 5.427 2.799 1.00 94.50 97 LEU A N 1
ATOM 713 C CA . LEU A 1 97 ? -9.742 4.049 2.503 1.00 94.50 97 LEU A CA 1
ATOM 714 C C . LEU A 1 97 ? -10.439 3.103 3.486 1.00 94.50 97 LEU A C 1
ATOM 716 O O . LEU A 1 97 ? -10.316 3.228 4.703 1.00 94.50 97 LEU A O 1
ATOM 720 N N . SER A 1 98 ? -11.154 2.125 2.943 1.00 94.62 98 SER A N 1
ATOM 721 C CA . SER A 1 98 ? -11.832 1.059 3.690 1.00 94.62 98 SER A CA 1
ATOM 722 C C . SER A 1 98 ? -11.293 -0.322 3.331 1.00 94.62 98 SER A C 1
ATOM 724 O O . SER A 1 98 ? -10.654 -0.498 2.292 1.00 94.62 98 SER A O 1
ATOM 726 N N . SER A 1 99 ? -11.615 -1.321 4.155 1.00 95.38 99 SER A N 1
ATOM 727 C CA . SER A 1 99 ? -11.274 -2.715 3.871 1.00 95.38 99 SER A CA 1
ATOM 728 C C . SER A 1 99 ? -11.743 -3.140 2.479 1.00 95.38 99 SER A C 1
ATOM 730 O O . SER A 1 99 ? -12.863 -2.825 2.075 1.00 95.38 99 SER A O 1
ATOM 732 N N . GLY A 1 100 ? -10.875 -3.846 1.757 1.00 91.75 100 GLY A N 1
ATOM 733 C CA . GLY A 1 100 ? -11.102 -4.290 0.383 1.00 91.75 100 GLY A CA 1
ATOM 734 C C . GLY A 1 100 ? -10.653 -3.300 -0.693 1.00 91.75 100 GLY A C 1
ATOM 735 O O . GLY A 1 100 ? -10.649 -3.670 -1.865 1.00 91.75 100 GLY A O 1
ATOM 736 N N . HIS A 1 101 ? -10.238 -2.076 -0.341 1.00 95.25 101 HIS A N 1
ATOM 737 C CA . HIS A 1 101 ? -9.677 -1.161 -1.333 1.00 95.25 101 HIS A CA 1
ATOM 738 C C . HIS A 1 101 ? -8.378 -1.707 -1.925 1.00 95.25 101 HIS A C 1
ATOM 740 O O . HIS A 1 101 ? -7.460 -2.110 -1.205 1.00 95.25 101 HIS A O 1
ATOM 746 N N . ALA A 1 102 ? -8.302 -1.658 -3.254 1.00 94.75 102 ALA A N 1
ATOM 747 C CA . ALA A 1 102 ? -7.084 -1.912 -3.999 1.00 94.75 102 ALA A CA 1
ATOM 748 C C . ALA A 1 102 ? -6.261 -0.624 -4.114 1.00 94.75 102 ALA A C 1
ATOM 750 O O . ALA A 1 102 ? -6.783 0.440 -4.455 1.00 94.75 102 ALA A O 1
ATOM 751 N N . ILE A 1 103 ? -4.964 -0.741 -3.855 1.00 96.12 103 ILE A N 1
ATOM 752 C CA . ILE A 1 103 ? -3.980 0.323 -3.997 1.00 96.12 103 ILE A CA 1
ATOM 753 C C . ILE A 1 103 ? -2.930 -0.123 -5.003 1.00 96.12 103 ILE A C 1
ATOM 755 O O . ILE A 1 103 ? -2.348 -1.206 -4.902 1.00 96.12 103 ILE A O 1
ATOM 759 N N . THR A 1 104 ? -2.670 0.758 -5.960 1.00 95.19 104 THR A N 1
ATOM 760 C CA . THR A 1 104 ? -1.626 0.562 -6.960 1.00 95.19 104 THR A CA 1
ATOM 761 C C . THR A 1 104 ? -0.384 1.314 -6.517 1.00 95.19 104 THR A C 1
ATOM 763 O O . THR A 1 104 ? -0.392 2.537 -6.426 1.00 95.19 104 THR A O 1
ATOM 766 N N . ALA A 1 105 ? 0.688 0.588 -6.237 1.00 95.12 105 ALA A N 1
ATOM 767 C CA . ALA A 1 105 ? 2.008 1.146 -6.011 1.00 95.12 105 ALA A CA 1
ATOM 768 C C . ALA A 1 105 ? 2.772 1.146 -7.342 1.00 95.12 105 ALA A C 1
ATOM 770 O O . ALA A 1 105 ? 2.826 0.127 -8.029 1.00 95.12 105 ALA A O 1
ATOM 771 N N . VAL A 1 106 ? 3.361 2.277 -7.724 1.00 94.38 106 VAL A N 1
ATOM 772 C CA . VAL A 1 106 ? 4.129 2.407 -8.969 1.00 94.38 106 VAL A CA 1
ATOM 773 C C . VAL A 1 106 ? 5.563 2.770 -8.637 1.00 94.38 106 VAL A C 1
ATOM 775 O O . VAL A 1 106 ? 5.819 3.784 -7.989 1.00 94.38 106 VAL A O 1
ATOM 778 N N . LEU A 1 107 ? 6.490 1.935 -9.096 1.00 93.12 107 LEU A N 1
ATOM 779 C CA . LEU A 1 107 ? 7.921 2.149 -8.948 1.00 93.12 107 LEU A CA 1
ATOM 780 C C . LEU A 1 107 ? 8.412 3.212 -9.943 1.00 93.12 107 LEU A C 1
ATOM 782 O O . LEU A 1 107 ? 8.061 3.180 -11.126 1.00 93.12 107 LEU A O 1
ATOM 786 N N . ALA A 1 108 ? 9.248 4.138 -9.477 1.00 91.06 108 ALA A N 1
ATOM 787 C CA . ALA A 1 108 ? 9.878 5.145 -10.320 1.00 91.06 108 ALA A CA 1
ATOM 788 C C . ALA A 1 108 ? 10.785 4.494 -11.392 1.00 91.06 108 ALA A C 1
ATOM 790 O O . ALA A 1 108 ? 11.452 3.501 -11.098 1.00 91.06 108 ALA A O 1
ATOM 791 N N . PRO A 1 109 ? 10.888 5.061 -12.613 1.00 84.31 109 PRO A N 1
ATOM 792 C CA . PRO A 1 109 ? 11.591 4.426 -13.739 1.00 84.31 109 PRO A CA 1
ATOM 793 C C . PRO A 1 109 ? 13.057 4.056 -13.491 1.00 84.31 109 PRO A C 1
ATOM 795 O O . PRO A 1 109 ? 13.562 3.108 -14.084 1.00 84.31 109 PRO A O 1
ATOM 798 N N . SER A 1 110 ? 13.744 4.806 -12.630 1.00 83.94 110 SER A N 1
ATOM 799 C CA . SER A 1 110 ? 15.170 4.616 -12.336 1.00 83.94 110 SER A CA 1
ATOM 800 C C . SER A 1 110 ? 15.423 3.871 -11.025 1.00 83.94 110 SER A C 1
ATOM 802 O O . SER A 1 110 ? 16.571 3.774 -10.592 1.00 83.94 110 SER A O 1
ATOM 804 N N . ALA A 1 111 ? 14.371 3.410 -10.350 1.00 85.00 111 ALA A N 1
ATOM 805 C CA . ALA A 1 111 ? 14.517 2.758 -9.063 1.00 85.00 111 ALA A CA 1
ATOM 806 C C . ALA A 1 111 ? 14.916 1.281 -9.217 1.00 85.00 111 ALA A C 1
ATOM 808 O O . ALA A 1 111 ? 14.542 0.634 -10.200 1.00 85.00 111 ALA A O 1
ATOM 809 N N . PRO A 1 112 ? 15.663 0.726 -8.247 1.00 83.56 112 PRO A N 1
ATOM 810 C CA . PRO A 1 112 ? 15.991 -0.691 -8.235 1.00 83.56 112 PRO A CA 1
ATOM 811 C C . PRO A 1 112 ? 14.726 -1.553 -8.227 1.00 83.56 112 PRO A C 1
ATOM 813 O O . PRO A 1 112 ? 13.758 -1.244 -7.531 1.00 83.56 112 PRO A O 1
ATOM 816 N N . LEU A 1 113 ? 14.754 -2.652 -8.980 1.00 83.75 113 LEU A N 1
ATOM 817 C CA . LEU A 1 113 ? 13.680 -3.642 -8.965 1.00 83.75 113 LEU A CA 1
ATOM 818 C C . LEU A 1 113 ? 13.560 -4.304 -7.578 1.00 83.75 113 LEU A C 1
ATOM 820 O O . LEU A 1 113 ? 14.570 -4.433 -6.880 1.00 83.75 113 LEU A O 1
ATOM 824 N N . PRO A 1 114 ? 12.350 -4.755 -7.191 1.00 80.69 114 PRO A N 1
ATOM 825 C CA . PRO A 1 114 ? 12.133 -5.438 -5.920 1.00 80.69 114 PRO A CA 1
ATOM 826 C C . PRO A 1 114 ? 12.961 -6.720 -5.814 1.00 80.69 114 PRO A C 1
ATOM 828 O O . PRO A 1 114 ? 13.259 -7.374 -6.821 1.00 80.69 114 PRO A O 1
ATOM 831 N N . SER A 1 115 ? 13.290 -7.112 -4.585 1.00 70.00 115 SER A N 1
ATOM 832 C CA . SER A 1 115 ? 14.027 -8.346 -4.312 1.00 70.00 115 SER A CA 1
ATOM 833 C C . SER A 1 115 ? 13.233 -9.589 -4.752 1.00 70.00 115 SER A C 1
ATOM 835 O O . SER A 1 115 ? 12.002 -9.624 -4.723 1.00 70.00 115 SER A O 1
ATOM 837 N N . SER A 1 116 ? 13.947 -10.643 -5.166 1.00 59.78 116 SER A N 1
ATOM 838 C CA . SER A 1 116 ? 13.353 -11.865 -5.746 1.00 59.78 116 SER A CA 1
ATOM 839 C C . SER A 1 116 ? 12.360 -12.583 -4.811 1.00 59.78 116 SER A C 1
ATOM 841 O O . SER A 1 116 ? 11.463 -13.277 -5.282 1.00 59.78 116 SER A O 1
ATOM 843 N N . SER A 1 117 ? 12.478 -12.406 -3.490 1.00 59.91 117 SER A N 1
ATOM 844 C CA . SER A 1 117 ? 11.593 -13.040 -2.501 1.00 59.91 117 SER A CA 1
ATOM 845 C C . SER A 1 117 ? 10.157 -12.513 -2.547 1.00 59.91 117 SER A C 1
ATOM 847 O O . SER A 1 117 ? 9.221 -13.293 -2.390 1.00 59.91 117 SER A O 1
ATOM 849 N N . ALA A 1 118 ? 9.963 -11.218 -2.805 1.00 57.56 118 ALA A N 1
ATOM 850 C CA . ALA A 1 118 ? 8.635 -10.607 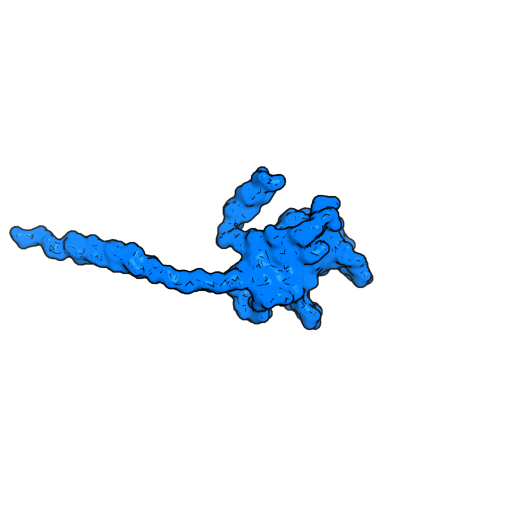-2.846 1.00 57.56 118 ALA A CA 1
ATOM 851 C C . ALA A 1 118 ? 7.893 -10.910 -4.163 1.00 57.56 118 ALA A C 1
ATOM 853 O O . ALA A 1 118 ? 6.669 -11.017 -4.186 1.00 57.56 118 ALA A O 1
ATOM 854 N N . GLN A 1 119 ? 8.645 -11.130 -5.248 1.00 61.28 119 GLN A N 1
ATOM 855 C CA . GLN A 1 119 ? 8.114 -11.549 -6.552 1.00 61.28 119 GLN A CA 1
ATOM 856 C C . GLN A 1 119 ? 7.586 -12.997 -6.535 1.00 61.28 119 GLN A C 1
ATOM 858 O O . GLN A 1 119 ? 6.699 -13.341 -7.311 1.00 61.28 119 GLN A O 1
ATOM 863 N N . ALA A 1 120 ? 8.130 -13.847 -5.654 1.00 56.75 120 ALA A N 1
ATOM 864 C CA . ALA A 1 120 ? 7.825 -15.279 -5.576 1.00 56.75 120 ALA A CA 1
ATOM 865 C C . ALA A 1 120 ? 6.763 -15.650 -4.519 1.00 56.75 120 ALA A C 1
ATOM 867 O O . ALA A 1 120 ? 6.363 -16.813 -4.435 1.00 56.75 120 ALA A O 1
ATOM 868 N N . ALA A 1 121 ? 6.317 -14.701 -3.690 1.00 57.31 121 ALA A N 1
ATOM 869 C CA . ALA A 1 121 ? 5.428 -14.988 -2.569 1.00 57.31 121 ALA A CA 1
ATOM 870 C C . ALA A 1 121 ? 3.957 -15.128 -3.006 1.00 57.31 121 ALA A C 1
ATOM 872 O O . ALA A 1 121 ? 3.348 -14.193 -3.526 1.00 57.31 121 ALA A O 1
ATOM 873 N N . ALA A 1 122 ? 3.360 -16.290 -2.726 1.00 61.22 122 ALA A N 1
ATOM 874 C CA . ALA A 1 122 ? 1.915 -16.482 -2.768 1.00 61.22 122 ALA A CA 1
ATOM 875 C C . ALA A 1 122 ? 1.285 -15.742 -1.577 1.00 61.22 122 ALA A C 1
ATOM 877 O O . ALA A 1 122 ? 1.551 -16.122 -0.446 1.00 61.22 122 ALA A O 1
ATOM 878 N N . PHE A 1 123 ? 0.508 -14.687 -1.851 1.00 70.44 123 PHE A N 1
ATOM 879 C CA . PHE A 1 123 ? -0.341 -13.917 -0.924 1.00 70.44 123 PHE A CA 1
ATOM 880 C C . PHE A 1 123 ? 0.184 -13.753 0.521 1.00 70.44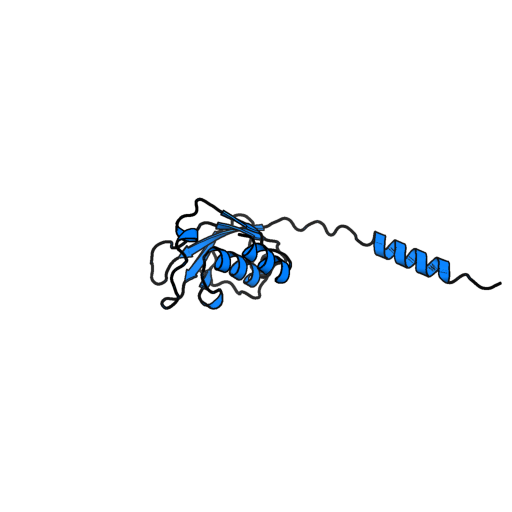 123 PHE A C 1
ATOM 882 O O . PHE A 1 123 ? 0.105 -14.664 1.343 1.00 70.44 123 PHE A O 1
ATOM 889 N N . THR A 1 124 ? 0.630 -12.544 0.872 1.00 87.38 124 THR A N 1
ATOM 890 C CA . THR A 1 124 ? 1.099 -12.215 2.231 1.00 87.38 124 THR A CA 1
ATOM 891 C C . THR A 1 124 ? 0.128 -11.294 2.977 1.00 87.38 124 THR A C 1
ATOM 893 O O . THR A 1 124 ? -0.579 -10.497 2.352 1.00 87.38 124 THR A O 1
ATOM 896 N N . LEU A 1 125 ? 0.120 -11.376 4.309 1.00 91.06 125 LEU A N 1
ATOM 897 C CA . LEU A 1 125 ? -0.533 -10.411 5.194 1.00 91.06 125 LEU A CA 1
ATOM 898 C C . LEU A 1 125 ? 0.548 -9.630 5.947 1.00 91.06 125 LEU A C 1
ATOM 900 O O . LEU A 1 125 ? 1.340 -10.215 6.681 1.00 91.06 125 LEU A O 1
ATOM 904 N N . LEU A 1 126 ? 0.568 -8.314 5.765 1.00 91.62 126 LEU A N 1
ATOM 905 C CA . LEU A 1 126 ? 1.477 -7.386 6.425 1.00 91.62 126 LEU A CA 1
ATOM 906 C C . LEU A 1 126 ? 0.717 -6.634 7.514 1.00 91.62 126 LEU A C 1
ATOM 908 O O . LEU A 1 126 ? -0.335 -6.065 7.230 1.00 91.62 126 LEU A O 1
ATOM 912 N N . ASP A 1 127 ? 1.250 -6.603 8.732 1.00 92.12 127 ASP A N 1
ATOM 913 C CA . ASP A 1 127 ? 0.681 -5.818 9.829 1.00 92.12 127 ASP A CA 1
ATOM 914 C C . ASP A 1 127 ? 1.436 -4.490 9.968 1.00 92.12 127 ASP A C 1
ATOM 916 O O . ASP A 1 127 ? 2.670 -4.454 10.004 1.00 92.12 127 ASP A O 1
ATOM 920 N N . VAL A 1 128 ? 0.706 -3.376 9.971 1.00 90.50 128 VAL A N 1
ATOM 921 C CA . VAL A 1 128 ? 1.289 -2.051 10.183 1.00 90.50 128 VAL A CA 1
ATOM 922 C C . VAL A 1 128 ? 1.356 -1.805 11.676 1.00 90.50 128 VAL A C 1
ATOM 924 O O . VAL A 1 128 ? 0.350 -1.532 12.320 1.00 90.50 128 VAL A O 1
ATOM 927 N N . GLU A 1 129 ? 2.565 -1.859 12.216 1.00 81.94 129 GLU A N 1
ATOM 928 C CA . GLU A 1 129 ? 2.785 -1.652 13.641 1.00 81.94 129 GLU A CA 1
ATOM 929 C C . GLU A 1 129 ? 2.661 -0.173 14.049 1.00 81.94 129 GLU A C 1
ATOM 931 O O . GLU A 1 129 ? 2.998 0.752 13.300 1.00 81.94 129 GLU A O 1
ATOM 936 N N . ASP A 1 130 ? 2.219 0.054 15.289 1.00 69.25 130 ASP A N 1
ATOM 937 C CA . ASP A 1 130 ? 1.982 1.391 15.848 1.00 69.25 130 ASP A CA 1
ATOM 938 C C . ASP A 1 130 ? 3.269 2.213 16.064 1.00 69.25 130 ASP A C 1
ATOM 940 O O . ASP A 1 130 ? 3.217 3.449 16.142 1.00 69.25 130 ASP A O 1
ATOM 944 N N . SER A 1 131 ? 4.424 1.545 16.156 1.00 60.12 131 SER A N 1
ATOM 945 C CA . SER A 1 131 ? 5.726 2.141 16.473 1.00 60.12 131 SER A CA 1
ATOM 946 C C . SER A 1 131 ? 6.787 1.779 15.435 1.00 60.12 131 SER A C 1
ATOM 948 O O . SER A 1 131 ? 6.955 0.615 15.081 1.00 60.12 131 SER A O 1
ATOM 950 N N . GLU A 1 132 ? 7.574 2.768 15.000 1.00 57.47 132 GLU A N 1
ATOM 951 C CA . GLU A 1 132 ? 8.700 2.538 14.080 1.00 57.47 132 GLU A CA 1
ATOM 952 C C . GLU A 1 132 ? 9.799 1.665 14.700 1.00 57.47 132 GLU A C 1
ATOM 954 O O . GLU A 1 132 ? 10.490 0.945 13.984 1.00 57.47 132 GLU A O 1
ATOM 959 N N . LEU A 1 133 ? 9.930 1.676 16.033 1.00 55.38 133 LEU A N 1
ATOM 960 C CA . LEU A 1 133 ? 10.864 0.799 16.737 1.00 55.38 133 LEU A CA 1
ATOM 961 C C . LEU A 1 133 ? 10.431 -0.667 16.633 1.00 55.38 133 LEU A C 1
ATOM 963 O O . LEU A 1 133 ? 11.266 -1.527 16.366 1.00 55.38 133 LEU A O 1
ATOM 967 N N . ALA A 1 134 ? 9.132 -0.937 16.796 1.00 60.06 134 ALA A N 1
ATOM 968 C CA . ALA A 1 134 ? 8.587 -2.278 16.606 1.00 60.06 134 ALA A CA 1
ATOM 969 C C . ALA A 1 134 ? 8.873 -2.746 15.168 1.00 60.06 134 ALA A C 1
ATOM 971 O O . ALA A 1 134 ? 9.434 -3.826 14.958 1.00 60.06 134 ALA A O 1
ATOM 972 N N . ALA A 1 135 ? 8.650 -1.846 14.204 1.00 58.97 135 ALA A N 1
ATOM 973 C CA . ALA A 1 135 ? 8.756 -2.146 12.784 1.00 58.97 135 ALA A CA 1
ATOM 974 C C . ALA A 1 135 ? 10.174 -2.547 12.357 1.00 58.97 135 ALA A C 1
ATOM 976 O O . ALA A 1 135 ? 10.350 -3.368 11.454 1.00 58.97 135 ALA A O 1
ATOM 977 N N . LEU A 1 136 ? 11.190 -1.976 13.008 1.00 58.22 136 LEU A N 1
ATOM 978 C CA . LEU A 1 136 ? 12.592 -2.337 12.804 1.00 58.22 136 LEU A CA 1
ATOM 979 C C . LEU A 1 136 ? 12.942 -3.672 13.468 1.00 58.22 136 LEU A C 1
ATOM 981 O O . LEU A 1 136 ? 13.677 -4.463 12.883 1.00 58.22 136 LEU A O 1
ATOM 985 N N . THR A 1 137 ? 12.409 -3.950 14.661 1.00 58.31 137 THR A N 1
ATOM 986 C CA . THR A 1 137 ? 12.670 -5.220 15.360 1.00 58.31 137 THR A CA 1
ATOM 987 C C . THR A 1 137 ? 12.027 -6.423 14.672 1.00 58.31 137 THR A C 1
ATOM 989 O O . THR A 1 137 ? 12.647 -7.480 14.605 1.00 58.31 137 THR A O 1
ATOM 992 N N . SER A 1 138 ? 10.835 -6.250 14.097 1.00 56.62 138 SER A N 1
ATOM 993 C CA . SER A 1 138 ? 10.139 -7.288 13.331 1.00 56.62 138 SER A CA 1
ATOM 994 C C . SER A 1 138 ? 10.900 -7.644 12.044 1.00 56.62 138 SER A C 1
ATOM 996 O O . SER A 1 138 ? 11.104 -8.816 11.738 1.00 56.62 138 SER A O 1
ATOM 998 N N . GLY A 1 139 ? 11.446 -6.639 11.347 1.00 52.84 139 GLY A N 1
ATOM 999 C CA . GLY A 1 139 ? 12.248 -6.838 10.131 1.00 52.84 139 GLY A CA 1
ATOM 1000 C C . GLY A 1 139 ? 13.644 -7.442 10.344 1.00 52.84 139 GLY A C 1
ATOM 1001 O O . GLY A 1 139 ? 14.266 -7.859 9.375 1.00 52.84 139 GLY A O 1
ATOM 1002 N N . LEU A 1 140 ? 14.146 -7.493 11.583 1.00 48.91 140 LEU A N 1
ATOM 1003 C CA . LEU A 1 140 ? 15.431 -8.118 11.936 1.00 48.91 140 LEU A CA 1
ATOM 1004 C C . LEU A 1 140 ? 15.307 -9.613 12.280 1.00 48.91 140 LEU A C 1
ATOM 1006 O O . LEU A 1 140 ? 16.323 -10.297 12.374 1.00 48.91 140 LEU A O 1
ATOM 1010 N N . MET A 1 141 ? 14.086 -10.107 12.497 1.00 43.59 141 MET A N 1
ATOM 1011 C CA . MET A 1 141 ? 13.802 -11.482 12.936 1.00 43.59 141 MET A CA 1
ATOM 1012 C C . MET A 1 141 ? 13.251 -12.379 11.811 1.00 43.59 141 MET A C 1
ATOM 1014 O O . MET A 1 141 ? 12.944 -13.541 12.078 1.00 43.59 141 MET A O 1
ATOM 1018 N N . GLY A 1 142 ? 13.099 -11.847 10.590 1.00 39.00 142 GLY A N 1
ATOM 1019 C CA . GLY A 1 142 ? 12.526 -12.528 9.419 1.00 39.00 142 GLY A CA 1
ATOM 1020 C C . GLY A 1 142 ? 13.545 -12.887 8.348 1.00 39.00 142 GLY A C 1
ATOM 1021 O O . GLY A 1 142 ? 14.475 -12.081 8.126 1.00 39.00 142 GLY A O 1
#

Organism: Emiliania huxleyi (NCBI:txid2903)

Nearest PDB structures (foldseek):
  1v5o-assembly1_A  TM=8.348E-01  e=3.537E-03  Mus musculus
  5xda-assembly1_I-2  TM=8.033E-01  e=4.274E-03  Caenorhabditis elegans
  5hkh-assembly1_C  TM=7.854E-01  e=3.537E-03  Homo sapiens
  2lgy-assembly1_A  TM=7.177E-01  e=2.927E-03  Homo sapiens
  5x0w-assembly1_B  TM=7.987E-01  e=1.331E-02  Homo sapiens